Protein AF-A0A847XEB9-F1 (afdb_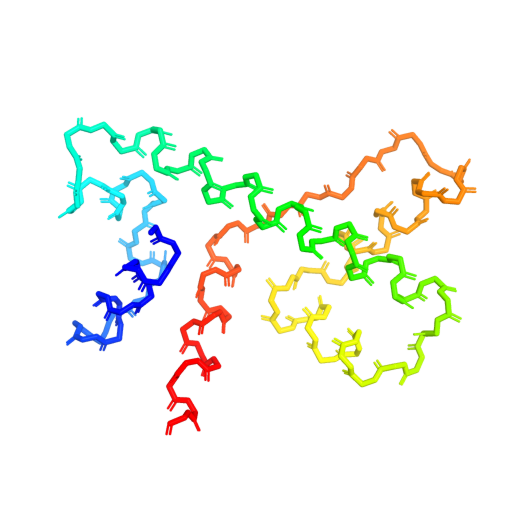monomer_lite)

Radius of gyration: 14.68 Å; chains: 1; bounding box: 34×23×42 Å

Secondary structure (DSSP, 8-state):
-HHHHHHHHHHTT--GGG--HHHHHTTT-S-HHHHHHHHHHHHHHHHHHHHHHHHH-TT-HHHHHHHHHTS-HHHHHHHHHHHTTS-SPPP---HHHHHHHHHHHHTT-

pLDDT: mean 95.56, std 5.15, range [56.44, 98.81]

Structure (mmCIF, N/CA/C/O backbone):
data_AF-A0A847XEB9-F1
#
_entry.id   AF-A0A847XEB9-F1
#
loop_
_atom_site.group_PDB
_atom_site.id
_atom_site.type_symbol
_atom_site.label_atom_id
_atom_site.label_alt_id
_atom_site.label_comp_id
_atom_site.label_asym_id
_atom_site.label_entity_id
_atom_site.label_seq_id
_atom_site.pdbx_PDB_ins_code
_atom_site.Cartn_x
_atom_site.Cartn_y
_atom_site.Cartn_z
_atom_site.occupancy
_atom_site.B_iso_or_equiv
_atom_site.auth_seq_id
_atom_site.auth_comp_id
_atom_site.auth_asym_id
_atom_site.auth_atom_id
_atom_site.pdbx_PDB_model_num
ATOM 1 N N . ASP A 1 1 ? -0.066 -6.837 14.076 1.00 93.44 1 ASP A N 1
ATOM 2 C CA . ASP A 1 1 ? -0.131 -5.452 13.546 1.00 93.44 1 ASP A CA 1
ATOM 3 C C . ASP A 1 1 ? -1.205 -5.239 12.488 1.00 93.44 1 ASP A C 1
ATOM 5 O O . ASP A 1 1 ? -2.274 -4.775 12.851 1.00 93.44 1 ASP A O 1
ATOM 9 N N . ILE A 1 2 ? -0.958 -5.544 11.202 1.00 96.38 2 ILE A N 1
ATOM 10 C CA . ILE A 1 2 ? -1.940 -5.284 10.122 1.00 96.38 2 ILE A CA 1
ATOM 11 C C . ILE A 1 2 ? -3.241 -6.052 10.374 1.00 96.38 2 ILE A C 1
ATOM 13 O O . ILE A 1 2 ? -4.318 -5.477 10.268 1.00 96.38 2 ILE A O 1
ATOM 17 N N . ILE A 1 3 ? -3.128 -7.332 10.748 1.00 95.38 3 ILE A N 1
ATOM 18 C CA . ILE A 1 3 ? -4.279 -8.186 11.063 1.00 95.38 3 ILE A CA 1
ATOM 19 C C . ILE A 1 3 ? -5.059 -7.628 12.257 1.00 95.38 3 ILE A C 1
ATOM 21 O O . ILE A 1 3 ? -6.276 -7.565 12.176 1.00 95.38 3 ILE A O 1
ATOM 25 N N . ASP A 1 4 ? -4.392 -7.188 13.329 1.00 95.12 4 ASP A N 1
ATOM 26 C CA . ASP A 1 4 ? -5.063 -6.609 14.507 1.00 95.12 4 ASP A CA 1
ATOM 27 C C . ASP A 1 4 ? -5.906 -5.390 14.111 1.00 95.12 4 ASP A C 1
ATOM 29 O O . ASP A 1 4 ? -7.074 -5.295 14.479 1.00 95.12 4 ASP A O 1
ATOM 33 N N . VAL A 1 5 ? -5.326 -4.485 13.312 1.00 96.19 5 VAL A N 1
ATOM 34 C CA . VAL A 1 5 ? -6.017 -3.288 12.816 1.00 96.19 5 VAL A CA 1
ATOM 35 C C . VAL A 1 5 ? -7.193 -3.668 11.917 1.00 96.19 5 VAL A C 1
ATOM 37 O O . VAL A 1 5 ? -8.285 -3.132 12.083 1.00 96.19 5 VAL A O 1
ATOM 40 N N . ALA A 1 6 ? -6.992 -4.603 10.985 1.00 96.31 6 ALA A N 1
ATOM 41 C CA . ALA A 1 6 ? -8.048 -5.051 10.086 1.00 96.31 6 ALA A CA 1
ATOM 42 C C . ALA A 1 6 ? -9.201 -5.718 10.851 1.00 96.31 6 ALA A C 1
ATOM 44 O O . ALA A 1 6 ? -10.355 -5.381 10.609 1.00 96.31 6 ALA A O 1
ATOM 45 N N . LYS A 1 7 ? -8.895 -6.604 11.809 1.00 95.19 7 LYS A N 1
ATOM 46 C CA . LYS A 1 7 ? -9.890 -7.254 12.673 1.00 95.19 7 LYS A CA 1
ATOM 47 C C . LYS A 1 7 ? -10.701 -6.234 13.457 1.00 95.19 7 LYS A C 1
ATOM 49 O O . LYS A 1 7 ? -11.917 -6.267 13.380 1.00 95.19 7 LYS A O 1
ATOM 54 N N . TYR A 1 8 ? -10.047 -5.273 14.106 1.00 95.81 8 TYR A N 1
ATOM 55 C CA . TYR A 1 8 ? -10.751 -4.213 14.828 1.00 95.81 8 TYR A CA 1
ATOM 56 C C . TYR A 1 8 ? -11.726 -3.444 13.934 1.00 95.81 8 TYR A C 1
ATOM 58 O O . TYR A 1 8 ? -12.883 -3.294 14.300 1.00 95.81 8 TYR A O 1
ATOM 66 N N . LEU A 1 9 ? -11.294 -3.008 12.745 1.00 96.38 9 LEU A N 1
ATOM 67 C CA . LEU A 1 9 ? -12.171 -2.295 11.808 1.00 96.38 9 LEU A CA 1
ATOM 68 C C . LEU A 1 9 ? -13.353 -3.150 11.333 1.00 96.38 9 LEU A C 1
ATOM 70 O O . LEU A 1 9 ? -14.445 -2.627 11.111 1.00 96.38 9 LEU A O 1
ATOM 74 N N . ILE A 1 10 ? -13.139 -4.456 11.154 1.00 95.25 10 ILE A N 1
ATOM 75 C CA . ILE A 1 10 ? -14.197 -5.402 10.791 1.00 95.25 10 ILE A CA 1
ATOM 76 C C . ILE A 1 10 ? -15.191 -5.543 11.947 1.00 95.25 10 ILE A C 1
ATOM 78 O O . ILE A 1 10 ? -16.382 -5.320 11.735 1.00 95.25 10 ILE A O 1
ATOM 82 N N . ASP A 1 11 ? -14.699 -5.837 13.149 1.00 95.00 11 ASP A N 1
ATOM 83 C CA . ASP A 1 11 ? -15.502 -6.117 14.342 1.00 95.00 11 ASP A CA 1
ATOM 84 C C . ASP A 1 11 ? -16.303 -4.888 14.803 1.00 95.00 11 ASP A C 1
ATOM 86 O O . ASP A 1 11 ? -17.433 -5.021 15.270 1.00 95.00 11 ASP A O 1
ATOM 90 N N . THR A 1 12 ? -15.760 -3.676 14.633 1.00 94.69 12 THR A N 1
ATOM 91 C CA . THR A 1 12 ? -16.455 -2.417 14.961 1.00 94.69 12 THR A CA 1
ATOM 92 C C . THR A 1 12 ? -17.255 -1.833 13.795 1.00 94.69 12 THR A C 1
ATOM 94 O O . THR A 1 12 ? -17.902 -0.797 13.953 1.00 94.69 12 THR A O 1
ATOM 97 N N . ASN A 1 13 ? -17.228 -2.477 12.623 1.00 93.56 13 ASN A N 1
ATOM 98 C CA . ASN A 1 13 ? -17.818 -1.986 11.378 1.00 93.56 13 ASN A CA 1
ATOM 99 C C . ASN A 1 13 ? -17.393 -0.544 11.016 1.00 93.56 13 ASN A C 1
ATOM 101 O O . ASN A 1 13 ? -18.199 0.279 10.577 1.00 93.56 13 ASN A O 1
ATOM 105 N N . GLN A 1 14 ? -16.109 -0.236 11.199 1.00 94.44 14 GLN A N 1
ATOM 106 C CA . GLN A 1 14 ? -15.502 1.054 10.863 1.00 94.44 14 GLN A CA 1
ATOM 107 C C . GLN A 1 14 ? -14.564 0.937 9.650 1.00 94.44 14 GLN A C 1
ATOM 109 O O . GLN A 1 14 ? -14.314 -0.144 9.120 1.00 94.44 14 GLN A O 1
ATOM 114 N N . ASN A 1 15 ? -14.040 2.072 9.184 1.00 93.00 15 ASN A N 1
ATOM 115 C CA . ASN A 1 15 ? -13.056 2.146 8.101 1.00 93.00 15 ASN A CA 1
ATOM 116 C C . ASN A 1 15 ? -11.962 3.183 8.425 1.00 93.00 15 ASN A C 1
ATOM 118 O O . ASN A 1 15 ? -12.097 3.970 9.368 1.00 93.00 15 ASN A O 1
ATOM 122 N N . MET A 1 16 ? -10.891 3.234 7.626 1.00 94.25 16 MET A N 1
ATOM 123 C CA . MET A 1 16 ? -9.773 4.161 7.855 1.00 94.25 16 MET A CA 1
ATOM 124 C C . MET A 1 16 ? -10.089 5.634 7.554 1.00 94.25 16 MET A C 1
ATOM 126 O O . MET A 1 16 ? -9.257 6.505 7.838 1.00 94.25 16 MET A O 1
ATOM 130 N N . SER A 1 17 ? -11.258 5.969 6.994 1.00 93.31 17 SER A N 1
ATOM 131 C CA . SER A 1 17 ? -11.648 7.379 6.834 1.00 93.31 17 SER A CA 1
ATOM 132 C C . SER A 1 17 ? -11.902 8.055 8.185 1.00 93.31 17 SER A C 1
ATOM 134 O O . SER A 1 17 ? -11.584 9.233 8.332 1.00 93.31 17 SER A O 1
ATOM 136 N N . ASN A 1 18 ? -12.311 7.279 9.195 1.00 91.44 18 ASN A N 1
ATOM 137 C CA . ASN A 1 18 ? -12.588 7.759 10.552 1.00 91.44 18 ASN A CA 1
ATOM 138 C C . ASN A 1 18 ? -11.330 7.954 11.416 1.00 91.44 18 ASN A C 1
ATOM 140 O O . ASN A 1 18 ? -11.416 8.564 12.476 1.00 91.44 18 ASN A O 1
ATOM 144 N N . PHE A 1 19 ? -10.171 7.440 10.985 1.00 94.56 19 PHE A N 1
ATOM 145 C CA . PHE A 1 19 ? -8.954 7.401 11.802 1.00 94.56 19 PHE A CA 1
ATOM 146 C C . PHE A 1 19 ? -7.718 7.833 11.028 1.00 94.56 19 PHE A C 1
ATOM 148 O O . PHE A 1 19 ? -7.518 7.485 9.866 1.00 94.56 19 PHE A O 1
ATOM 155 N N . THR A 1 20 ? -6.792 8.514 11.682 1.00 94.19 20 THR A N 1
ATOM 156 C CA . THR A 1 20 ? -5.386 8.506 11.275 1.00 94.19 20 THR A CA 1
ATOM 157 C C . THR A 1 20 ? -4.748 7.146 11.589 1.00 94.19 20 THR A C 1
ATOM 159 O O . THR A 1 20 ? -5.210 6.395 12.445 1.00 94.19 20 THR A O 1
ATOM 162 N N . VAL A 1 21 ? -3.643 6.813 10.909 1.00 92.56 21 VAL A N 1
ATOM 163 C CA . VAL A 1 21 ? -2.917 5.553 11.174 1.00 92.56 21 VAL A CA 1
ATOM 164 C C . VAL A 1 21 ? -2.397 5.509 12.616 1.00 92.56 21 VAL A C 1
ATOM 166 O O . VAL A 1 21 ? -2.397 4.453 13.242 1.00 92.56 21 VAL A O 1
ATOM 169 N N . LYS A 1 22 ? -1.998 6.663 13.158 1.00 92.81 22 LYS A N 1
ATOM 170 C CA . LYS A 1 22 ? -1.551 6.783 14.543 1.00 92.81 22 LYS A CA 1
ATOM 171 C C . LYS A 1 22 ? -2.690 6.502 15.523 1.00 92.81 22 LYS A C 1
ATOM 173 O O . LYS A 1 22 ? -2.494 5.693 16.418 1.00 92.81 22 LYS A O 1
ATOM 178 N N . GLU A 1 23 ? -3.854 7.134 15.340 1.00 94.38 23 GLU A N 1
ATOM 179 C CA . GLU A 1 23 ? -5.029 6.932 16.206 1.00 94.38 23 GLU A CA 1
ATOM 180 C C . GLU A 1 23 ? -5.440 5.467 16.255 1.00 94.38 23 GLU A C 1
ATOM 182 O O . GLU A 1 23 ? -5.594 4.924 17.345 1.00 94.38 23 GLU A O 1
ATOM 187 N N . ILE A 1 24 ? -5.519 4.795 15.101 1.00 94.38 24 ILE A N 1
ATOM 188 C CA . ILE A 1 24 ? -5.914 3.388 15.109 1.00 94.38 24 ILE A CA 1
ATOM 189 C C . ILE A 1 24 ? -4.874 2.491 15.783 1.00 94.38 24 ILE A C 1
ATOM 191 O O . ILE A 1 24 ? -5.226 1.554 16.492 1.00 94.38 24 ILE A O 1
ATOM 195 N N . CYS A 1 25 ? -3.582 2.791 15.619 1.00 94.25 25 CYS A N 1
ATOM 196 C CA . CYS A 1 25 ? -2.525 2.038 16.291 1.00 94.25 25 CYS A CA 1
ATOM 197 C C . CYS A 1 25 ? -2.550 2.230 17.816 1.00 94.25 25 CYS A C 1
ATOM 199 O O . CYS A 1 25 ? -2.161 1.306 18.529 1.00 94.25 25 CYS A O 1
ATOM 201 N N . SER A 1 26 ? -3.027 3.377 18.313 1.00 93.81 26 SER A N 1
ATOM 202 C CA . SER A 1 26 ? -3.123 3.670 19.751 1.00 93.81 26 SER A CA 1
ATOM 203 C C . SER A 1 26 ? -4.139 2.796 20.488 1.00 93.81 26 SER A C 1
ATOM 205 O O . SER A 1 26 ? -4.081 2.716 21.707 1.00 93.81 26 SER A O 1
ATOM 207 N N . HIS A 1 27 ? -5.047 2.111 19.784 1.00 91.25 27 HIS A N 1
ATOM 208 C CA . HIS A 1 27 ? -5.982 1.172 20.415 1.00 91.25 27 HIS A CA 1
ATOM 209 C C . HIS A 1 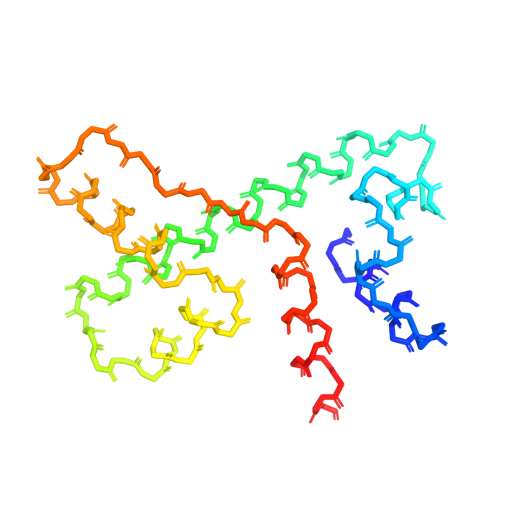27 ? -5.326 -0.130 20.900 1.00 91.25 27 HIS A C 1
ATOM 211 O O . HIS A 1 27 ? -5.972 -0.896 21.610 1.00 91.25 27 HIS A O 1
ATOM 217 N N . PHE A 1 28 ? -4.074 -0.409 20.517 1.00 89.00 28 PHE A N 1
ATOM 218 C CA . PHE A 1 28 ? -3.457 -1.724 20.731 1.00 89.00 28 PHE A CA 1
ATOM 219 C C . PHE A 1 28 ? -2.128 -1.708 21.485 1.00 89.00 28 PHE A C 1
ATOM 221 O O . PHE A 1 28 ? -1.641 -2.778 21.840 1.00 89.00 28 PHE A O 1
ATOM 228 N N . ASP A 1 29 ? -1.471 -0.557 21.607 1.00 81.31 29 ASP A N 1
ATOM 229 C CA . ASP A 1 29 ? -0.098 -0.467 22.107 1.00 81.31 29 ASP A CA 1
ATOM 230 C C . ASP A 1 29 ? 0.156 0.937 22.674 1.00 81.31 29 ASP A C 1
ATOM 232 O O . ASP A 1 29 ? -0.270 1.930 22.077 1.00 81.31 29 ASP A O 1
ATOM 236 N N . ASP A 1 30 ? 0.910 1.021 23.771 1.00 82.56 30 ASP A N 1
ATOM 237 C CA . ASP A 1 30 ? 1.380 2.283 24.355 1.00 82.56 30 ASP A CA 1
ATOM 238 C C . ASP A 1 30 ? 2.399 2.993 23.441 1.00 82.56 30 ASP A C 1
ATOM 240 O O . ASP A 1 30 ? 2.679 4.186 23.598 1.00 82.56 30 ASP A O 1
ATOM 244 N N . ASN A 1 31 ? 2.944 2.288 22.437 1.00 88.25 31 ASN A N 1
ATOM 245 C CA . ASN A 1 31 ? 3.830 2.845 21.416 1.00 88.25 31 ASN A CA 1
ATOM 246 C C . ASN A 1 31 ? 3.257 2.730 19.982 1.00 88.25 31 ASN A C 1
ATOM 248 O O . ASN A 1 31 ? 3.798 2.008 19.128 1.00 88.25 31 ASN A O 1
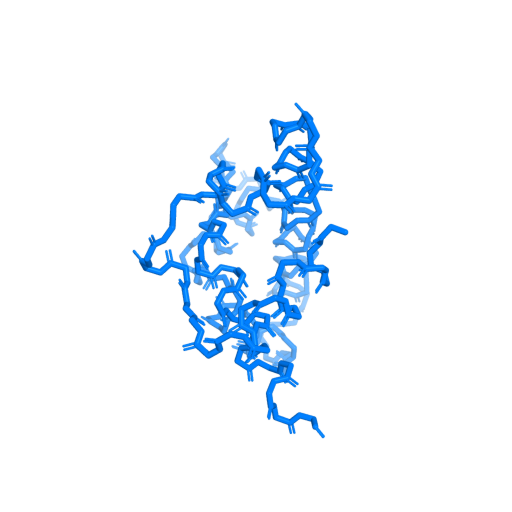ATOM 252 N N . PRO A 1 32 ? 2.214 3.516 19.646 1.00 91.12 32 PRO A N 1
ATOM 253 C CA . PRO A 1 32 ? 1.526 3.451 18.353 1.00 91.12 32 PRO A CA 1
ATOM 254 C C . PRO A 1 32 ? 2.433 3.765 17.159 1.00 91.12 32 PRO A C 1
ATOM 256 O O . PRO A 1 32 ? 2.251 3.223 16.068 1.00 91.12 32 PRO A O 1
ATOM 259 N N . LYS A 1 33 ? 3.463 4.597 17.361 1.00 93.12 33 LYS A N 1
ATOM 260 C CA . LYS A 1 33 ? 4.419 4.980 16.312 1.00 93.12 33 LYS A CA 1
ATOM 261 C C . LYS A 1 33 ? 5.228 3.781 15.814 1.00 93.12 33 LYS A C 1
ATOM 263 O O . LYS A 1 33 ? 5.510 3.674 14.620 1.00 93.12 33 LYS A O 1
ATOM 268 N N . THR A 1 34 ? 5.608 2.875 16.713 1.00 93.94 34 THR A N 1
ATOM 269 C CA . THR A 1 34 ? 6.384 1.687 16.337 1.00 93.94 34 THR A CA 1
ATOM 270 C C . THR A 1 34 ? 5.528 0.719 15.524 1.00 93.94 34 THR A C 1
ATOM 272 O O . THR A 1 34 ? 5.977 0.256 14.472 1.00 93.94 34 THR A O 1
ATOM 275 N N . LYS A 1 35 ? 4.280 0.472 15.950 1.00 94.38 35 LYS A N 1
ATOM 276 C CA . LYS A 1 35 ? 3.314 -0.347 15.198 1.00 94.38 35 LYS A CA 1
ATOM 277 C C . LYS A 1 35 ? 3.041 0.249 13.813 1.00 94.38 35 LYS A C 1
ATOM 279 O O . LYS A 1 35 ? 3.179 -0.451 12.810 1.00 94.38 35 LYS A O 1
ATOM 284 N N . GLU A 1 36 ? 2.788 1.555 13.733 1.00 95.25 36 GLU A N 1
ATOM 285 C CA . GLU A 1 36 ? 2.628 2.268 12.461 1.00 95.25 36 GLU A CA 1
ATOM 286 C C . GLU A 1 36 ? 3.833 2.053 11.527 1.00 95.25 36 GLU A C 1
ATOM 288 O O . GLU A 1 36 ? 3.667 1.754 10.341 1.00 95.25 36 GLU A O 1
ATOM 293 N N . GLN A 1 37 ? 5.060 2.160 12.044 1.00 95.94 37 GLN A N 1
ATOM 294 C CA . GLN A 1 37 ? 6.259 1.995 11.226 1.00 95.94 37 GLN A CA 1
ATOM 295 C C . GLN A 1 37 ? 6.434 0.556 10.718 1.00 95.94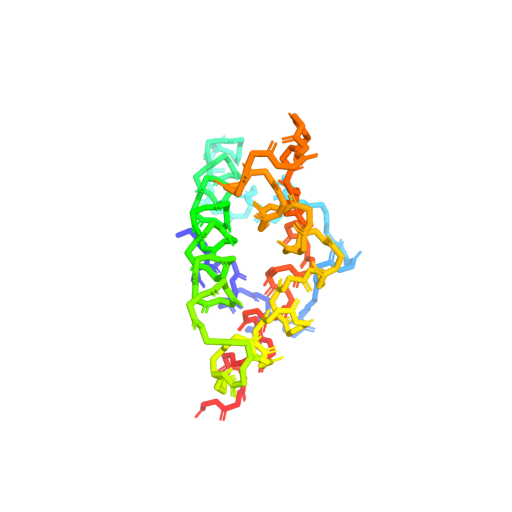 37 GLN A C 1
ATOM 297 O O . GLN A 1 37 ? 6.877 0.359 9.582 1.00 95.94 37 GLN A O 1
ATOM 302 N N . ARG A 1 38 ? 6.082 -0.457 11.521 1.00 96.19 38 ARG A N 1
ATOM 303 C CA . ARG A 1 38 ? 6.106 -1.868 11.092 1.00 96.19 38 ARG A CA 1
ATOM 304 C C . ARG A 1 38 ? 5.077 -2.135 9.989 1.00 96.19 38 ARG A C 1
ATOM 306 O O . ARG A 1 38 ? 5.419 -2.779 8.993 1.00 96.19 38 ARG A O 1
ATOM 313 N N . ILE A 1 39 ? 3.877 -1.556 10.099 1.00 96.81 39 ILE A N 1
ATOM 314 C CA . ILE A 1 39 ? 2.850 -1.597 9.042 1.00 96.81 39 ILE A CA 1
ATOM 315 C C . ILE A 1 39 ? 3.383 -0.953 7.757 1.00 96.81 39 ILE A C 1
ATOM 317 O O . ILE A 1 39 ? 3.349 -1.575 6.695 1.00 96.81 39 ILE A O 1
ATOM 321 N N . ARG A 1 40 ? 3.949 0.260 7.849 1.00 97.19 40 ARG A N 1
ATOM 322 C CA . ARG A 1 40 ? 4.517 0.982 6.696 1.00 97.19 40 ARG A CA 1
ATOM 323 C C . ARG A 1 40 ? 5.595 0.183 5.972 1.00 97.19 40 ARG A C 1
ATOM 325 O O . ARG A 1 40 ? 5.569 0.103 4.744 1.00 97.19 40 ARG A O 1
ATOM 332 N N . ARG A 1 41 ? 6.530 -0.412 6.718 1.00 97.81 41 ARG A N 1
ATOM 333 C CA . ARG A 1 41 ? 7.610 -1.234 6.147 1.00 97.81 41 ARG A CA 1
ATOM 334 C C . ARG A 1 41 ? 7.052 -2.446 5.409 1.00 97.81 41 ARG A C 1
ATOM 336 O O . ARG A 1 41 ? 7.408 -2.659 4.257 1.00 97.81 41 ARG A O 1
ATOM 343 N N . THR A 1 42 ? 6.134 -3.173 6.039 1.00 98.25 42 THR A N 1
ATOM 344 C CA . THR A 1 42 ? 5.519 -4.373 5.452 1.00 98.25 42 THR A CA 1
ATOM 345 C C . THR A 1 42 ? 4.749 -4.040 4.175 1.00 98.25 42 THR A C 1
ATOM 347 O O . THR A 1 42 ? 4.964 -4.665 3.140 1.00 98.25 42 THR A O 1
ATOM 350 N N . ALA A 1 43 ? 3.920 -2.993 4.201 1.00 98.44 43 ALA A N 1
ATOM 351 C CA . ALA A 1 43 ? 3.160 -2.578 3.027 1.00 98.44 43 ALA A CA 1
ATOM 352 C C . ALA A 1 43 ? 4.071 -2.108 1.877 1.00 98.44 43 ALA A C 1
ATOM 354 O O . ALA A 1 43 ? 3.756 -2.341 0.711 1.00 98.44 43 ALA A O 1
ATOM 355 N N . THR A 1 44 ? 5.216 -1.490 2.195 1.00 98.50 44 THR A N 1
ATOM 356 C CA . THR A 1 44 ? 6.226 -1.084 1.201 1.00 98.50 44 THR A CA 1
ATOM 357 C C . THR A 1 44 ? 6.905 -2.293 0.559 1.00 98.50 44 THR A C 1
ATOM 359 O O . THR A 1 44 ? 7.086 -2.303 -0.653 1.00 98.50 44 THR A O 1
ATOM 362 N N . VAL A 1 45 ? 7.228 -3.337 1.331 1.00 98.62 45 VAL A N 1
ATOM 363 C CA . VAL A 1 45 ? 7.746 -4.600 0.773 1.00 98.62 45 VAL A CA 1
ATOM 364 C C . VAL A 1 45 ? 6.730 -5.221 -0.188 1.00 98.62 45 VAL A C 1
ATOM 366 O O . VAL A 1 45 ? 7.100 -5.619 -1.289 1.00 98.62 45 VAL A O 1
ATOM 369 N N . GLY A 1 46 ? 5.445 -5.228 0.178 1.00 98.44 46 GLY A N 1
ATOM 370 C CA . GLY A 1 46 ? 4.383 -5.699 -0.715 1.00 98.44 46 GLY A CA 1
ATOM 371 C C . GLY A 1 46 ? 4.292 -4.899 -2.022 1.00 98.44 46 GLY A C 1
ATOM 372 O O . GLY A 1 46 ? 4.173 -5.504 -3.082 1.00 98.44 46 GLY A O 1
ATOM 373 N N . LEU A 1 47 ? 4.448 -3.567 -1.978 1.00 98.81 47 LEU A N 1
ATOM 374 C CA . LEU A 1 47 ? 4.479 -2.717 -3.178 1.00 98.81 47 LEU A CA 1
ATOM 375 C C . LEU A 1 47 ? 5.636 -3.100 -4.112 1.00 98.81 47 LEU A C 1
ATOM 377 O O . LEU A 1 47 ? 5.436 -3.219 -5.317 1.00 98.81 47 LEU A O 1
ATOM 381 N N . ILE A 1 48 ? 6.834 -3.297 -3.553 1.00 98.75 48 ILE A N 1
ATOM 382 C CA . ILE A 1 48 ? 8.039 -3.676 -4.307 1.00 98.75 48 ILE A CA 1
ATOM 383 C C . ILE A 1 48 ? 7.846 -5.044 -4.964 1.00 98.75 48 ILE A C 1
ATOM 385 O O . ILE A 1 48 ? 8.140 -5.212 -6.145 1.00 98.75 48 ILE A O 1
ATOM 389 N N . ASN A 1 49 ? 7.328 -6.021 -4.219 1.00 98.62 49 ASN A N 1
ATOM 390 C CA . ASN A 1 49 ? 7.080 -7.360 -4.749 1.00 98.62 49 ASN A CA 1
ATOM 391 C C . ASN A 1 49 ? 6.030 -7.329 -5.862 1.00 98.62 49 ASN A C 1
ATOM 393 O O . ASN A 1 49 ? 6.236 -7.932 -6.909 1.00 98.62 49 ASN A O 1
ATOM 397 N N . LEU A 1 50 ? 4.950 -6.571 -5.674 1.00 98.56 50 LEU A N 1
ATOM 398 C CA . LEU A 1 50 ? 3.913 -6.413 -6.686 1.00 98.56 50 LEU A CA 1
ATOM 399 C C . LEU A 1 50 ? 4.444 -5.732 -7.954 1.00 98.56 50 LEU A C 1
ATOM 401 O O . LEU A 1 50 ? 4.108 -6.145 -9.058 1.00 98.56 50 LEU A O 1
ATOM 405 N N . ALA A 1 51 ? 5.311 -4.727 -7.806 1.00 98.75 51 ALA A N 1
ATOM 406 C CA . ALA A 1 51 ? 5.989 -4.095 -8.932 1.00 98.75 51 ALA A CA 1
ATOM 407 C C . ALA A 1 51 ? 6.896 -5.083 -9.686 1.00 98.75 51 ALA A C 1
ATOM 409 O O . ALA A 1 51 ? 6.874 -5.090 -10.912 1.00 98.75 51 ALA A O 1
ATOM 410 N N . ASN A 1 52 ? 7.646 -5.943 -8.986 1.00 98.75 52 ASN A N 1
ATOM 411 C CA . ASN A 1 52 ? 8.438 -6.999 -9.629 1.00 98.75 52 ASN A CA 1
ATOM 412 C C . ASN A 1 52 ? 7.555 -7.989 -10.401 1.00 98.75 52 ASN A C 1
ATOM 414 O O . ASN A 1 52 ? 7.873 -8.295 -11.546 1.00 98.75 52 ASN A O 1
ATOM 418 N N . ILE A 1 53 ? 6.425 -8.423 -9.824 1.00 98.50 53 ILE A N 1
ATOM 419 C CA .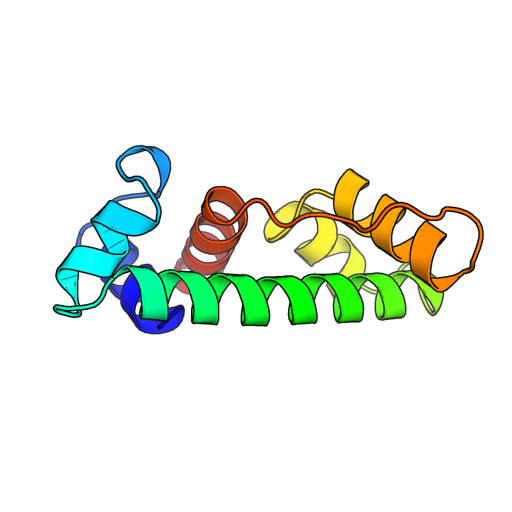 ILE A 1 53 ? 5.459 -9.287 -10.524 1.00 98.50 53 ILE A CA 1
ATOM 420 C C . ILE A 1 53 ? 4.980 -8.603 -11.807 1.00 98.50 53 ILE A C 1
ATOM 422 O O . ILE A 1 53 ? 5.059 -9.204 -12.866 1.00 98.50 53 ILE A O 1
ATOM 426 N N . GLY A 1 54 ? 4.560 -7.336 -11.743 1.00 98.38 54 GLY A N 1
ATOM 427 C CA . GLY A 1 54 ? 4.088 -6.610 -12.928 1.00 98.38 54 GLY A CA 1
ATOM 428 C C . GLY A 1 54 ? 5.167 -6.291 -13.967 1.00 98.38 54 GLY A C 1
ATOM 429 O O . GLY A 1 54 ? 4.837 -5.988 -15.113 1.00 98.38 54 GLY A O 1
ATOM 430 N N . ILE A 1 55 ? 6.450 -6.299 -13.587 1.00 98.44 55 ILE A N 1
ATOM 431 C CA . ILE A 1 55 ? 7.570 -6.185 -14.535 1.00 98.44 55 ILE A CA 1
ATOM 432 C C . ILE A 1 55 ? 7.750 -7.496 -15.299 1.00 98.44 55 ILE A C 1
ATOM 434 O O . ILE A 1 55 ? 7.970 -7.442 -16.507 1.00 98.44 55 ILE A O 1
ATOM 438 N N . GLU A 1 56 ? 7.681 -8.623 -14.591 1.00 98.44 56 GLU A N 1
ATOM 439 C CA . GLU A 1 56 ? 7.843 -9.962 -15.160 1.00 98.44 56 GLU A CA 1
ATOM 440 C C . GLU A 1 56 ? 6.630 -10.353 -16.014 1.00 98.44 56 GLU A C 1
ATOM 442 O O . GLU A 1 56 ? 6.772 -10.764 -17.162 1.00 98.44 56 GLU A O 1
ATOM 447 N N . ASP A 1 57 ? 5.429 -10.158 -15.470 1.00 97.81 57 ASP A N 1
ATOM 448 C CA . ASP A 1 57 ? 4.159 -10.511 -16.087 1.00 97.81 57 ASP A CA 1
ATOM 449 C C . ASP A 1 57 ? 3.079 -9.470 -15.743 1.00 97.81 57 ASP A C 1
ATOM 451 O O . ASP A 1 57 ? 2.454 -9.476 -14.680 1.00 97.81 57 ASP A O 1
ATOM 455 N N . TYR A 1 58 ? 2.836 -8.557 -16.682 1.00 95.19 58 TYR A N 1
ATOM 456 C CA . TYR A 1 58 ? 1.855 -7.483 -16.524 1.00 95.19 58 TYR A CA 1
ATOM 457 C C . TYR A 1 58 ? 0.394 -7.969 -16.596 1.00 95.19 58 TYR A C 1
ATOM 459 O O . TYR A 1 58 ? -0.510 -7.231 -16.200 1.00 95.19 58 TYR A O 1
ATOM 467 N N . ILE A 1 59 ? 0.145 -9.186 -17.101 1.00 96.75 59 ILE A N 1
ATOM 468 C CA . ILE A 1 59 ? -1.197 -9.794 -17.153 1.00 96.75 59 ILE A CA 1
ATOM 469 C C . ILE A 1 59 ? -1.460 -10.733 -15.971 1.00 96.75 59 ILE A C 1
ATOM 471 O O . ILE A 1 59 ? -2.555 -11.282 -15.864 1.00 96.75 59 ILE A O 1
ATOM 475 N N . ASN A 1 60 ? -0.493 -10.882 -15.064 1.00 98.00 60 ASN A N 1
ATOM 476 C CA . ASN A 1 60 ? -0.637 -11.685 -13.864 1.00 98.00 60 ASN A CA 1
ATOM 477 C C . ASN A 1 60 ? -1.850 -11.238 -13.028 1.00 98.00 60 ASN A C 1
ATOM 479 O O . ASN A 1 60 ? -1.966 -10.068 -12.654 1.00 98.00 60 ASN A O 1
ATOM 483 N N . GLU A 1 61 ? -2.732 -12.176 -12.682 1.00 97.38 61 GLU A N 1
ATOM 484 C CA . GLU A 1 61 ? -3.988 -11.878 -11.981 1.00 97.38 61 GLU A CA 1
ATOM 485 C C . GLU A 1 61 ? -3.759 -11.203 -10.617 1.00 97.38 61 GLU A C 1
ATOM 487 O O . GLU A 1 61 ? -4.448 -10.240 -10.283 1.00 97.38 61 GLU A O 1
ATOM 492 N N . ILE A 1 62 ? -2.726 -11.621 -9.871 1.00 97.06 62 ILE A N 1
ATOM 493 C CA . ILE A 1 62 ? -2.348 -11.026 -8.575 1.00 97.06 62 ILE A CA 1
ATOM 494 C C . ILE A 1 62 ? -1.929 -9.562 -8.767 1.00 97.06 62 ILE A C 1
ATOM 496 O O . ILE A 1 62 ? -2.301 -8.695 -7.972 1.00 97.06 62 ILE A O 1
ATOM 500 N N . PHE A 1 63 ? -1.164 -9.271 -9.824 1.00 98.38 63 PHE A N 1
ATOM 501 C CA . PHE A 1 63 ? -0.772 -7.904 -10.163 1.00 98.38 63 PHE A CA 1
ATOM 502 C C . PHE A 1 63 ? -1.976 -7.045 -10.542 1.00 98.38 63 PHE A C 1
ATOM 504 O O . PHE A 1 63 ? -2.163 -5.962 -9.977 1.00 98.38 63 PHE A O 1
ATOM 511 N N . VAL A 1 64 ? -2.800 -7.523 -11.474 1.00 97.44 64 VAL A N 1
ATOM 512 C CA . VAL A 1 64 ? -3.980 -6.799 -11.961 1.00 97.44 64 VAL A CA 1
ATOM 513 C C . VAL A 1 64 ? -4.922 -6.471 -10.804 1.00 97.44 64 VAL A C 1
ATOM 515 O O . VAL A 1 64 ? -5.339 -5.319 -10.658 1.00 97.44 64 VAL A O 1
ATOM 518 N N . GLU A 1 65 ? -5.192 -7.445 -9.938 1.00 97.06 65 GLU A N 1
ATOM 519 C CA . GLU A 1 65 ? -6.101 -7.282 -8.810 1.00 97.06 65 GLU A CA 1
ATOM 520 C C . GLU A 1 65 ? -5.536 -6.339 -7.737 1.00 97.06 65 GLU A C 1
ATOM 522 O O . GLU A 1 65 ? -6.132 -5.303 -7.413 1.00 97.06 65 GLU A O 1
ATOM 527 N N . TYR A 1 66 ? -4.355 -6.638 -7.192 1.00 98.06 66 TYR A N 1
ATOM 528 C CA . TYR A 1 66 ? -3.874 -5.916 -6.014 1.00 98.06 66 TYR A CA 1
ATOM 529 C C . TYR A 1 66 ? -3.220 -4.571 -6.323 1.00 98.06 66 TYR A C 1
ATOM 531 O O . TYR A 1 66 ? -3.121 -3.731 -5.421 1.00 98.06 66 TYR A O 1
ATOM 539 N N . SER A 1 67 ? -2.829 -4.306 -7.575 1.00 97.56 67 SER A N 1
ATOM 540 C CA . SER A 1 67 ? -2.246 -3.010 -7.954 1.00 97.56 67 SER A CA 1
ATOM 541 C C . SER A 1 67 ? -3.227 -1.853 -7.753 1.00 97.56 67 SER A C 1
ATOM 543 O O . SER A 1 67 ? -2.810 -0.755 -7.376 1.00 97.56 67 SER A O 1
ATOM 545 N N . ASN A 1 68 ? -4.526 -2.119 -7.917 1.00 94.94 68 ASN A N 1
ATOM 546 C CA . ASN A 1 68 ? -5.607 -1.177 -7.635 1.00 94.94 68 ASN A CA 1
ATOM 547 C C . ASN A 1 68 ? -6.346 -1.479 -6.326 1.00 94.94 68 ASN A C 1
ATOM 549 O O . ASN A 1 68 ? -6.787 -0.533 -5.665 1.00 94.94 68 ASN A O 1
ATOM 553 N N . GLY A 1 69 ? -6.473 -2.758 -5.954 1.00 96.06 69 GLY A N 1
ATOM 554 C CA . GLY A 1 69 ? -7.186 -3.189 -4.751 1.00 96.06 69 GLY A CA 1
ATOM 555 C C . GLY A 1 69 ? -6.481 -2.784 -3.455 1.00 96.06 69 GLY A C 1
ATOM 556 O O . GLY A 1 69 ? -7.086 -2.159 -2.589 1.00 96.06 69 GLY A O 1
ATOM 557 N N . LEU A 1 70 ? -5.181 -3.076 -3.337 1.00 97.94 70 LEU A N 1
ATOM 558 C CA . LEU A 1 70 ? -4.388 -2.759 -2.139 1.00 97.94 70 LEU A CA 1
ATOM 559 C C . LEU A 1 70 ? -3.565 -1.477 -2.296 1.00 97.94 70 LEU A C 1
ATOM 561 O O . LEU A 1 70 ? -3.291 -0.777 -1.320 1.00 97.94 70 LEU A O 1
ATOM 565 N N . TYR A 1 71 ? -3.166 -1.151 -3.523 1.00 98.50 71 TYR A N 1
ATOM 566 C CA . TYR A 1 71 ? -2.251 -0.049 -3.805 1.00 98.50 71 TYR A CA 1
ATOM 567 C C . TYR A 1 71 ? -2.867 1.003 -4.734 1.00 98.50 71 TYR A C 1
ATOM 569 O O . TYR A 1 71 ? -4.032 0.946 -5.127 1.00 98.50 71 TYR A O 1
ATOM 577 N N . ASN A 1 72 ? -2.098 2.049 -5.028 1.00 97.69 72 ASN A N 1
ATOM 578 C CA . ASN A 1 72 ? -2.385 2.932 -6.151 1.00 97.69 72 ASN A CA 1
ATOM 579 C C . ASN A 1 72 ? -1.529 2.459 -7.327 1.00 97.69 72 ASN A C 1
ATOM 581 O O . ASN A 1 72 ? -0.302 2.464 -7.216 1.00 97.69 72 ASN A O 1
ATOM 585 N N . PHE A 1 73 ? -2.169 2.093 -8.436 1.00 97.88 73 PHE A N 1
ATOM 586 C CA . PHE A 1 73 ? -1.494 1.600 -9.630 1.00 97.88 73 PHE A CA 1
ATOM 587 C C . PHE A 1 73 ? -0.406 2.561 -10.145 1.00 97.88 73 PHE A C 1
ATOM 589 O O . PHE A 1 73 ? 0.671 2.119 -10.534 1.00 97.88 73 PHE A O 1
ATOM 596 N N . GLU A 1 74 ? -0.615 3.878 -10.060 1.00 98.25 74 GLU A N 1
ATOM 597 C CA . GLU A 1 74 ? 0.407 4.870 -10.416 1.00 98.25 74 GLU A CA 1
ATOM 598 C C . GLU A 1 74 ? 1.663 4.726 -9.544 1.00 98.25 74 GLU A C 1
ATOM 600 O O . GLU A 1 74 ? 2.784 4.770 -10.046 1.00 98.25 74 GLU A O 1
ATOM 605 N N . GLN A 1 75 ? 1.495 4.496 -8.239 1.00 98.69 75 GLN A N 1
ATOM 606 C CA . GLN A 1 75 ? 2.618 4.298 -7.320 1.00 98.69 75 GLN A CA 1
ATOM 607 C C . GLN A 1 75 ? 3.328 2.965 -7.567 1.00 98.69 75 GLN A C 1
ATOM 609 O O . GLN A 1 75 ? 4.551 2.909 -7.453 1.00 98.69 75 GLN A O 1
ATOM 614 N N . VAL A 1 76 ? 2.587 1.920 -7.952 1.00 98.62 76 VAL A N 1
ATOM 615 C CA . VAL A 1 76 ? 3.169 0.646 -8.401 1.00 98.62 76 VAL A CA 1
ATOM 616 C C . VAL A 1 76 ? 4.012 0.880 -9.655 1.00 98.62 76 VAL A C 1
ATOM 618 O O . VAL A 1 76 ? 5.172 0.489 -9.685 1.00 98.62 76 VAL A O 1
ATOM 621 N N . LYS A 1 77 ? 3.490 1.608 -10.649 1.00 98.44 77 LYS A N 1
ATOM 622 C CA . LYS A 1 77 ? 4.212 1.931 -11.887 1.00 98.44 77 LYS A CA 1
ATOM 623 C C . LYS A 1 77 ? 5.471 2.767 -11.642 1.00 98.44 77 LYS A C 1
ATOM 625 O O . LYS A 1 77 ? 6.506 2.486 -12.239 1.00 98.44 77 LYS A O 1
ATOM 630 N N . ILE A 1 78 ? 5.418 3.747 -10.736 1.00 98.75 78 ILE A N 1
ATOM 631 C CA . ILE A 1 78 ? 6.607 4.511 -10.319 1.00 98.75 78 ILE A CA 1
ATOM 632 C C . ILE A 1 78 ? 7.667 3.571 -9.730 1.00 98.75 78 ILE A C 1
ATOM 634 O O . ILE A 1 78 ? 8.846 3.703 -10.051 1.00 98.75 78 ILE A O 1
ATOM 638 N N . GLU A 1 79 ? 7.260 2.609 -8.898 1.00 98.81 79 GLU A N 1
ATOM 639 C CA . GLU A 1 79 ? 8.178 1.617 -8.336 1.00 98.81 79 GLU A CA 1
ATOM 640 C C . GLU A 1 79 ? 8.745 0.680 -9.416 1.00 98.81 79 GLU A C 1
ATOM 642 O O . GLU A 1 79 ? 9.939 0.388 -9.402 1.00 98.81 79 GLU A O 1
ATOM 647 N N . MET A 1 80 ? 7.939 0.285 -10.406 1.00 98.69 80 MET A N 1
ATOM 648 C CA . MET A 1 80 ? 8.407 -0.495 -11.557 1.00 98.69 80 MET A CA 1
ATOM 649 C C . MET A 1 80 ? 9.463 0.269 -12.370 1.00 98.69 80 MET A C 1
ATOM 651 O O . MET A 1 80 ? 10.504 -0.282 -12.733 1.00 98.69 80 MET A O 1
ATOM 655 N N . ASP A 1 81 ? 9.221 1.552 -12.646 1.00 98.69 81 ASP A N 1
ATOM 656 C CA . ASP A 1 81 ? 10.165 2.407 -13.368 1.00 98.69 81 ASP A CA 1
ATOM 657 C C . ASP A 1 81 ? 11.454 2.637 -12.568 1.00 98.69 81 ASP A C 1
ATOM 659 O O . ASP A 1 81 ? 12.534 2.707 -13.161 1.00 98.69 81 ASP A O 1
ATOM 663 N N . PHE A 1 82 ? 11.372 2.708 -11.236 1.00 98.81 82 PHE A N 1
ATOM 664 C CA . PHE A 1 82 ? 12.549 2.729 -10.370 1.00 98.81 82 PHE A CA 1
ATOM 665 C C . PHE A 1 82 ? 13.368 1.441 -10.478 1.00 98.81 82 PHE A C 1
ATOM 667 O O . PHE A 1 82 ? 14.571 1.508 -10.726 1.00 98.81 82 PHE A O 1
ATOM 674 N N . ILE A 1 83 ? 12.727 0.277 -10.331 1.00 98.62 83 ILE A N 1
ATOM 675 C CA . ILE A 1 83 ? 13.391 -1.036 -10.393 1.00 98.62 83 ILE A CA 1
ATOM 676 C C . ILE A 1 83 ? 14.094 -1.225 -11.746 1.00 98.62 83 ILE A C 1
ATOM 678 O O . ILE A 1 83 ? 15.208 -1.739 -11.803 1.00 98.62 83 ILE A O 1
ATOM 682 N N . ARG A 1 84 ? 13.490 -0.737 -12.835 1.00 98.31 84 ARG A N 1
ATOM 683 C CA . ARG A 1 84 ? 14.056 -0.788 -14.195 1.00 98.31 84 ARG A CA 1
ATOM 684 C C . ARG A 1 84 ? 15.087 0.307 -14.496 1.00 98.31 84 ARG A C 1
ATOM 686 O O . ARG A 1 84 ? 15.546 0.396 -15.633 1.00 98.31 84 ARG A O 1
ATOM 693 N N . GLY A 1 85 ? 15.411 1.176 -13.538 1.00 98.25 85 GLY A N 1
ATOM 694 C CA . GLY A 1 85 ? 16.376 2.266 -13.715 1.00 98.25 85 GLY A CA 1
ATOM 695 C C . GLY A 1 85 ? 15.900 3.426 -14.601 1.00 98.25 85 GLY A C 1
ATOM 696 O O . GLY A 1 85 ? 16.703 4.278 -14.972 1.00 98.25 85 GLY A O 1
ATOM 697 N N . LYS A 1 86 ? 14.603 3.499 -14.932 1.00 98.25 86 LYS A N 1
ATOM 698 C CA . LYS A 1 86 ? 14.011 4.585 -15.740 1.00 98.25 86 LYS A CA 1
ATOM 699 C C . LYS A 1 86 ? 13.758 5.858 -14.931 1.00 98.25 86 LYS A C 1
ATOM 701 O O . LYS A 1 86 ? 13.606 6.937 -15.498 1.00 98.25 86 LYS A O 1
ATOM 706 N N . SER A 1 87 ? 13.687 5.740 -13.607 1.00 97.25 87 SER A N 1
ATOM 707 C CA . SER A 1 87 ? 13.420 6.841 -12.684 1.00 97.25 87 SER A CA 1
ATOM 708 C C . SER A 1 87 ? 14.224 6.680 -11.397 1.00 97.25 87 SER A C 1
ATOM 710 O O . SER A 1 87 ? 14.489 5.571 -10.948 1.00 97.25 87 SER A O 1
ATOM 712 N N . LYS A 1 88 ? 14.571 7.800 -10.754 1.00 97.44 88 LYS A N 1
ATOM 713 C CA . LYS A 1 88 ? 15.161 7.813 -9.401 1.00 97.44 88 LYS A CA 1
ATOM 714 C C . LYS A 1 88 ? 14.105 7.875 -8.286 1.00 97.44 88 LYS A C 1
ATOM 716 O O . LYS A 1 88 ? 14.458 7.856 -7.110 1.00 97.44 88 LYS A O 1
ATOM 721 N N . LYS A 1 89 ? 12.817 8.004 -8.628 1.00 97.94 89 LYS A N 1
ATOM 722 C CA . LYS A 1 89 ? 11.713 8.149 -7.663 1.00 97.94 89 LYS A CA 1
ATOM 723 C C . LYS A 1 89 ? 11.142 6.784 -7.287 1.00 97.94 89 LYS A C 1
ATOM 725 O O . LYS A 1 89 ? 10.770 6.042 -8.182 1.00 97.94 89 LYS A O 1
ATOM 730 N N . ARG A 1 90 ? 11.001 6.507 -5.988 1.00 98.25 90 ARG A N 1
ATOM 731 C CA . ARG A 1 90 ? 10.289 5.326 -5.463 1.00 98.25 90 ARG A CA 1
ATOM 732 C C . ARG A 1 90 ? 8.783 5.548 -5.413 1.00 98.25 90 ARG A C 1
ATOM 734 O O . ARG A 1 90 ? 8.335 6.670 -5.149 1.00 98.25 90 ARG A O 1
ATOM 741 N N . GLY A 1 91 ? 8.030 4.468 -5.593 1.00 98.06 91 GLY A N 1
ATOM 742 C CA . GLY A 1 91 ? 6.605 4.432 -5.299 1.00 98.06 91 GLY A CA 1
ATOM 743 C C . GLY A 1 91 ? 6.350 4.585 -3.800 1.00 98.06 91 GLY A C 1
ATOM 744 O O . GLY A 1 91 ? 7.184 4.244 -2.958 1.00 98.06 91 GLY A O 1
ATOM 745 N N . LYS A 1 92 ? 5.189 5.134 -3.445 1.00 97.94 92 LYS A N 1
ATOM 746 C CA . LYS A 1 92 ? 4.775 5.349 -2.056 1.00 97.94 92 LYS A CA 1
ATOM 747 C C . LYS A 1 92 ? 3.473 4.626 -1.760 1.00 97.94 92 LYS A C 1
ATOM 749 O O . LYS A 1 92 ? 2.536 4.638 -2.552 1.00 97.94 92 LYS A O 1
ATOM 754 N N . VAL A 1 93 ? 3.385 4.063 -0.561 1.00 98.25 93 VAL A N 1
ATOM 755 C CA . VAL A 1 93 ? 2.162 3.411 -0.090 1.00 98.25 93 VAL A CA 1
ATOM 756 C C . VAL A 1 93 ? 1.253 4.420 0.607 1.00 98.25 93 VAL A C 1
ATOM 758 O O . VAL A 1 93 ? 1.650 5.065 1.582 1.00 98.25 93 VAL A O 1
ATOM 761 N N . ASN A 1 94 ? -0.000 4.506 0.160 1.00 97.56 94 ASN A N 1
ATOM 762 C CA . ASN A 1 94 ? -1.073 5.097 0.953 1.00 97.56 94 ASN A CA 1
ATOM 763 C C . ASN A 1 94 ? -1.567 4.054 1.965 1.00 97.56 94 ASN A C 1
ATOM 765 O O . ASN A 1 94 ? -2.294 3.131 1.611 1.00 97.56 94 ASN A O 1
ATOM 769 N N . ILE A 1 95 ? -1.159 4.205 3.224 1.00 97.19 95 ILE A N 1
ATOM 770 C CA . ILE A 1 95 ? -1.432 3.213 4.273 1.00 97.19 95 ILE A CA 1
ATOM 771 C C . ILE A 1 95 ? -2.919 3.079 4.593 1.00 97.19 95 ILE A C 1
ATOM 773 O O . ILE A 1 95 ? -3.365 1.969 4.855 1.00 97.19 95 ILE A O 1
ATOM 777 N N . LYS A 1 96 ? -3.692 4.172 4.543 1.00 96.69 96 LYS A N 1
ATOM 778 C CA . LYS A 1 96 ? -5.139 4.099 4.779 1.00 96.69 96 LYS A CA 1
ATOM 779 C C . LYS A 1 96 ? -5.808 3.232 3.717 1.00 96.69 96 LYS A C 1
ATOM 781 O O . LYS A 1 96 ? -6.454 2.254 4.065 1.00 96.69 96 LYS A O 1
ATOM 786 N N . LYS A 1 97 ? -5.542 3.533 2.437 1.00 97.00 97 LYS A N 1
ATOM 787 C CA . LYS A 1 97 ? -6.047 2.737 1.310 1.00 97.00 97 LYS A CA 1
ATOM 788 C C . LYS A 1 97 ? -5.622 1.272 1.425 1.00 97.00 97 LYS A C 1
ATOM 790 O O . LYS A 1 97 ? -6.442 0.389 1.223 1.00 97.00 97 LYS A O 1
ATOM 795 N N . PHE A 1 98 ? -4.355 1.027 1.751 1.00 98.25 98 PHE A N 1
ATOM 796 C CA . PHE A 1 98 ? -3.837 -0.327 1.912 1.00 98.25 98 PHE A CA 1
ATOM 797 C C . PHE A 1 98 ? -4.604 -1.107 2.988 1.00 98.25 98 PHE A C 1
ATOM 799 O O . PHE A 1 98 ? -5.047 -2.219 2.726 1.00 98.25 98 PHE A O 1
ATOM 806 N N . 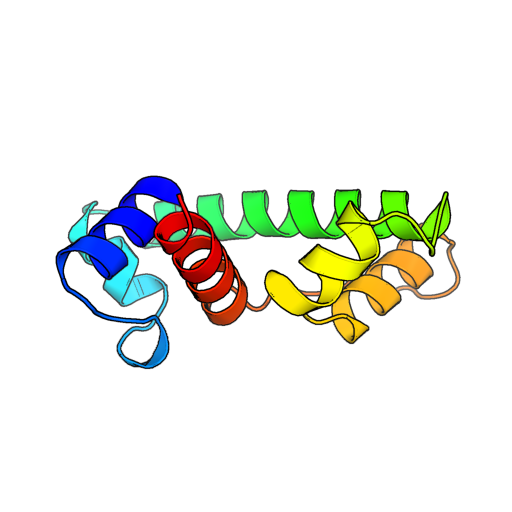ILE A 1 99 ? -4.817 -0.517 4.169 1.00 97.69 99 ILE A N 1
ATOM 807 C CA . ILE A 1 99 ? -5.579 -1.154 5.253 1.00 97.69 99 ILE A CA 1
ATOM 808 C C . ILE A 1 99 ? -7.047 -1.363 4.853 1.00 97.69 99 ILE A C 1
ATOM 810 O O . ILE A 1 99 ? -7.558 -2.460 5.057 1.00 97.69 99 ILE A O 1
ATOM 814 N N . ASP A 1 100 ? -7.707 -0.367 4.253 1.00 96.69 100 ASP A N 1
ATOM 815 C CA . ASP A 1 100 ? -9.093 -0.510 3.775 1.00 96.69 100 ASP A CA 1
ATOM 816 C C . ASP A 1 100 ? -9.218 -1.635 2.734 1.00 96.69 100 ASP A C 1
ATOM 818 O O . ASP A 1 100 ? -10.169 -2.413 2.774 1.00 96.69 100 ASP A O 1
ATOM 822 N N . GLY A 1 101 ? -8.232 -1.771 1.840 1.00 96.88 101 GLY A N 1
ATOM 823 C CA . GLY A 1 101 ? -8.147 -2.881 0.894 1.00 96.88 101 GLY A CA 1
ATOM 824 C C . GLY A 1 101 ? -8.033 -4.231 1.603 1.00 96.88 101 GLY A C 1
ATOM 825 O O . GLY A 1 101 ? -8.805 -5.141 1.316 1.00 96.88 101 GLY A O 1
ATOM 826 N N . ILE A 1 102 ? -7.134 -4.357 2.587 1.00 97.19 102 ILE A N 1
ATOM 827 C CA . ILE A 1 102 ? -7.011 -5.580 3.401 1.00 97.19 102 ILE A CA 1
ATOM 828 C C . ILE A 1 102 ? -8.336 -5.918 4.101 1.00 97.19 102 ILE A C 1
ATOM 830 O O . ILE A 1 102 ? -8.741 -7.078 4.097 1.00 97.19 102 ILE A O 1
ATOM 834 N N . VAL A 1 103 ? -9.033 -4.926 4.663 1.00 96.94 103 VAL A N 1
ATOM 835 C CA . VAL A 1 103 ? -10.354 -5.113 5.288 1.00 96.94 103 VAL A CA 1
ATOM 836 C C . VAL A 1 103 ? -11.386 -5.596 4.268 1.00 96.94 103 VAL A C 1
ATOM 838 O O . VAL A 1 103 ? -12.125 -6.534 4.555 1.00 96.94 103 VAL A O 1
ATOM 841 N N . PHE A 1 104 ? -11.429 -4.995 3.076 1.00 95.50 104 PHE A N 1
ATOM 842 C CA . PHE A 1 104 ? -12.337 -5.405 2.003 1.00 95.50 104 PHE A CA 1
ATOM 843 C C . PHE A 1 104 ? -12.142 -6.877 1.617 1.00 95.50 104 PHE A C 1
ATOM 845 O O . PHE A 1 104 ? -13.117 -7.625 1.552 1.00 95.50 104 PHE A O 1
ATOM 852 N N . TYR A 1 105 ? -10.894 -7.307 1.414 1.00 94.31 105 TYR A N 1
ATOM 853 C CA . TYR A 1 105 ? -10.587 -8.704 1.099 1.00 94.31 105 TYR A CA 1
ATOM 854 C C . TYR A 1 105 ? -10.843 -9.642 2.280 1.00 94.31 105 TYR A C 1
ATOM 856 O O . TYR A 1 105 ? -11.347 -10.743 2.083 1.00 94.31 105 TYR A O 1
ATOM 864 N N . GLY A 1 106 ? -10.565 -9.198 3.508 1.00 92.44 106 GLY A N 1
ATOM 865 C CA . GLY A 1 106 ? -10.817 -9.973 4.722 1.00 92.44 106 GLY A CA 1
ATOM 866 C C . GLY A 1 106 ? -12.301 -10.237 4.989 1.00 92.44 106 GLY A C 1
ATOM 867 O O . GLY A 1 106 ? -12.629 -11.302 5.490 1.00 92.44 106 GLY A O 1
ATOM 868 N N . LYS A 1 107 ? -13.199 -9.311 4.618 1.00 89.62 107 LYS A N 1
ATOM 869 C CA . LYS A 1 107 ? -14.663 -9.484 4.741 1.00 89.62 107 LYS A CA 1
ATOM 870 C C . LYS A 1 107 ? -15.274 -10.430 3.698 1.00 89.62 107 LYS A C 1
ATOM 872 O O . LYS A 1 107 ? -16.444 -10.775 3.820 1.00 89.62 107 LYS A O 1
ATOM 877 N N . ARG A 1 108 ? -14.537 -10.776 2.637 1.00 77.38 108 ARG A N 1
ATOM 878 C CA . ARG A 1 108 ? -15.003 -11.686 1.573 1.00 77.38 108 ARG A CA 1
ATOM 879 C C . ARG A 1 108 ? -14.747 -13.166 1.880 1.00 77.38 108 ARG A C 1
ATOM 881 O O . ARG A 1 108 ? -15.197 -14.000 1.097 1.00 77.38 108 ARG A O 1
ATOM 888 N N . LEU A 1 109 ? -14.012 -13.461 2.953 1.00 56.44 109 LEU A N 1
ATOM 889 C CA . LEU A 1 109 ? -13.773 -14.805 3.485 1.00 56.44 109 LEU A CA 1
ATOM 890 C C . LEU A 1 109 ? -14.828 -15.142 4.540 1.00 56.44 109 LEU A C 1
ATOM 892 O O . LEU A 1 109 ? -15.254 -16.315 4.558 1.00 56.44 109 LEU A O 1
#

Sequence (109 aa):
DIIDVAKYLIDTNQNMSNFTVKEICSHFDDNPKTKEQRIRRTATVGLINLANIGIEDYINEIFVEYSNGLYNFEQVKIEMDFIRGKSKKRGKVNIKKFIDGIVFYGKRL

Foldseek 3Di:
DLVVLLVVCLVVVHACVVDDQQRSQVVPDPCSVVVSVVLQVVLLVVLLVLLVCCLVPVPDPCNVCCCVLQAPVVLSVQQNCCVVVVDVDHRGGPSRSNSRSVNVVVVVD